Protein AF-F9FNH0-F1 (afdb_monomer_lite)

Sequence (145 aa):
MTRELRETVARQEETVHEMGKQMVEIKEQMTEELGTTSPHSRAVPAPPSAADALYCTIDISRTEDEARASAGTIRATVENEVRPELDNPTWRCQAVTRDPKNPHRVRVTCRNESEHEVVKRVAETKLAPGTRILRDDLYPIRVDN

pLDDT: mean 75.5, std 18.58, range [35.91, 96.5]

Radius of gyration: 25.18 Å; chains: 1; bounding box: 53×36×77 Å

Foldseek 3Di:
DPDVVVVVVVVVVVVVVVVVVVVVVVVVVVCVVPVPDDDDDPDPPDDPQPLPWDKFKKFQPQFPDVVLVDLVNLQVQLLVQVCVVVVHVPDGFPDWDQDPVDNRIIITTDPDPVRNVSSNVSCCPPGGPPMDTDPPPSDRPDDDD

Structure (mmCIF, N/CA/C/O backbone):
data_AF-F9FNH0-F1
#
_entry.id   AF-F9FNH0-F1
#
loop_
_atom_site.group_PDB
_atom_site.id
_atom_site.type_symbol
_atom_site.label_atom_id
_atom_site.label_alt_id
_atom_site.label_comp_id
_atom_site.label_asym_id
_atom_site.label_entity_id
_atom_site.label_seq_id
_atom_site.pdbx_PDB_ins_code
_atom_site.Cartn_x
_atom_site.Cartn_y
_atom_site.Cartn_z
_atom_site.occupancy
_atom_site.B_iso_or_equiv
_atom_site.auth_seq_id
_atom_site.auth_comp_id
_atom_site.auth_asym_id
_atom_site.auth_atom_id
_atom_site.pdbx_PDB_model_num
ATOM 1 N N . MET A 1 1 ? -37.844 4.662 62.203 1.00 57.28 1 MET A N 1
ATOM 2 C CA . MET A 1 1 ? -36.742 4.135 61.367 1.00 57.28 1 MET A CA 1
ATOM 3 C C . MET A 1 1 ? -37.172 3.943 59.908 1.00 57.28 1 MET A C 1
ATOM 5 O O . MET A 1 1 ? -37.031 2.845 59.399 1.00 57.28 1 MET A O 1
ATOM 9 N N . THR A 1 2 ? -37.728 4.934 59.197 1.00 57.53 2 THR A N 1
ATOM 10 C CA . THR A 1 2 ? -38.291 4.604 57.860 1.00 57.53 2 THR A CA 1
ATOM 11 C C . THR A 1 2 ? -38.442 5.764 56.862 1.00 57.53 2 THR A C 1
ATOM 13 O O . THR A 1 2 ? -39.174 5.593 55.892 1.00 57.53 2 THR A O 1
ATOM 16 N N . ARG A 1 3 ? -37.804 6.934 57.041 1.00 62.09 3 ARG A N 1
ATOM 17 C CA . ARG A 1 3 ? -37.813 8.003 56.009 1.00 62.09 3 ARG A CA 1
ATOM 18 C C . ARG A 1 3 ? -36.477 8.119 55.282 1.00 62.09 3 ARG A C 1
ATOM 20 O O . ARG A 1 3 ? -36.449 7.892 54.082 1.00 62.09 3 ARG A O 1
ATOM 27 N N . GLU A 1 4 ? -35.384 8.279 56.021 1.00 65.62 4 GLU A N 1
ATOM 28 C CA . GLU A 1 4 ? -34.030 8.324 55.444 1.00 65.62 4 GLU A CA 1
ATOM 29 C C . GLU A 1 4 ? -33.703 7.049 54.655 1.00 65.62 4 GLU A C 1
ATOM 31 O O . GLU A 1 4 ? -33.212 7.120 53.537 1.00 65.62 4 GLU A O 1
ATOM 36 N N . LEU A 1 5 ? -34.099 5.882 55.181 1.00 69.06 5 LEU A N 1
ATOM 37 C CA . LEU A 1 5 ? -33.911 4.599 54.499 1.00 69.06 5 LEU A CA 1
ATOM 38 C C . LEU A 1 5 ? -34.718 4.495 53.189 1.00 69.06 5 LEU A C 1
ATOM 40 O O . LEU A 1 5 ? -34.299 3.818 52.257 1.00 69.06 5 LEU A O 1
ATOM 44 N N . ARG A 1 6 ? -35.876 5.167 53.099 1.00 67.69 6 ARG A N 1
ATOM 45 C CA . ARG A 1 6 ? -36.682 5.216 51.866 1.00 67.69 6 ARG A CA 1
ATOM 46 C C . ARG A 1 6 ? -36.076 6.171 50.846 1.00 67.69 6 ARG A C 1
ATOM 48 O O . ARG A 1 6 ? -36.082 5.852 49.666 1.00 67.69 6 ARG A O 1
ATOM 55 N N . GLU A 1 7 ? -35.525 7.297 51.291 1.00 70.94 7 GLU A N 1
ATOM 56 C CA . GLU A 1 7 ? -34.812 8.231 50.413 1.00 70.94 7 GLU A CA 1
ATOM 57 C C . GLU A 1 7 ? -33.521 7.620 49.860 1.00 70.94 7 GLU A C 1
ATOM 59 O O . GLU A 1 7 ? -33.211 7.813 48.687 1.00 70.94 7 GLU A O 1
ATOM 64 N N . THR A 1 8 ? -32.792 6.830 50.654 1.00 68.06 8 THR A N 1
ATOM 65 C CA . THR A 1 8 ? -31.599 6.127 50.162 1.00 68.06 8 THR A CA 1
ATOM 66 C C . THR A 1 8 ? -31.946 5.023 49.170 1.00 68.06 8 THR A C 1
ATOM 68 O O . THR A 1 8 ? -31.221 4.852 48.196 1.00 68.06 8 THR A O 1
ATOM 71 N N . VAL A 1 9 ? -33.059 4.308 49.381 1.00 71.06 9 VAL A N 1
ATOM 72 C CA . VAL A 1 9 ? -33.543 3.290 48.434 1.00 71.06 9 VAL A CA 1
ATOM 73 C C . VAL A 1 9 ? -34.018 3.945 47.138 1.00 71.06 9 VAL A C 1
ATOM 75 O O . VAL A 1 9 ? -33.585 3.522 46.076 1.00 71.06 9 VAL A O 1
ATOM 78 N N . ALA A 1 10 ? -34.782 5.040 47.208 1.00 73.56 10 ALA A N 1
ATOM 79 C CA . ALA A 1 10 ? -35.232 5.769 46.020 1.00 73.56 10 ALA A CA 1
ATOM 80 C C . ALA A 1 10 ? -34.058 6.316 45.187 1.00 73.56 10 ALA A C 1
ATOM 82 O O . ALA A 1 10 ? -34.061 6.214 43.963 1.00 73.56 10 ALA A O 1
ATOM 83 N N . ARG A 1 11 ? -33.009 6.830 45.845 1.00 73.88 11 ARG A N 1
ATOM 84 C CA . ARG A 1 11 ? -31.772 7.266 45.174 1.00 73.88 11 ARG A CA 1
ATOM 85 C C . ARG A 1 11 ? -31.011 6.114 44.526 1.00 73.88 11 ARG A C 1
ATOM 87 O O . ARG A 1 11 ? -30.452 6.279 43.444 1.00 73.88 11 ARG A O 1
ATOM 94 N N . GLN A 1 12 ? -30.991 4.948 45.168 1.00 67.50 12 GLN A N 1
ATOM 95 C CA . GLN A 1 12 ? -30.411 3.749 44.571 1.00 67.50 12 GLN A CA 1
ATOM 96 C C . GLN A 1 12 ? -31.221 3.279 43.358 1.00 67.50 12 GLN A C 1
ATOM 98 O O . GLN A 1 12 ? -30.628 2.942 42.340 1.00 67.50 12 GLN A O 1
ATOM 103 N N . GLU A 1 13 ? -32.553 3.297 43.439 1.00 68.31 13 GLU A N 1
ATOM 104 C CA . GLU A 1 13 ? -33.440 2.914 42.336 1.00 68.31 13 GLU A CA 1
ATOM 105 C C . GLU A 1 13 ? -33.307 3.851 41.129 1.00 68.31 13 GLU A C 1
ATOM 107 O O . GLU A 1 13 ? -33.296 3.375 39.993 1.00 68.31 13 GLU A O 1
ATOM 112 N N . GLU A 1 14 ? -33.146 5.157 41.361 1.00 73.50 14 GLU A N 1
ATOM 113 C CA . GLU A 1 14 ? -32.871 6.145 40.310 1.00 73.50 14 GLU A CA 1
ATOM 114 C C . GLU A 1 14 ? -31.508 5.890 39.652 1.00 73.50 14 GLU A C 1
ATOM 116 O O . GLU A 1 14 ? -31.411 5.828 38.427 1.00 73.50 14 GLU A O 1
ATOM 121 N N . THR A 1 15 ? -30.478 5.612 40.457 1.00 73.62 15 THR A N 1
ATOM 122 C CA . THR A 1 15 ? -29.128 5.299 39.960 1.00 73.62 15 THR A CA 1
ATOM 123 C C . THR A 1 15 ? -29.116 4.016 39.121 1.00 73.62 15 THR A C 1
ATOM 125 O O . THR A 1 15 ? -28.494 3.962 38.063 1.00 73.62 15 THR A O 1
ATOM 128 N N . VAL A 1 16 ? -29.835 2.978 39.559 1.00 72.88 16 VAL A N 1
ATOM 129 C CA . VAL A 1 16 ? -29.958 1.711 38.821 1.00 72.88 16 VAL A CA 1
ATOM 130 C C . VAL A 1 16 ? -30.715 1.913 37.506 1.00 72.88 16 VAL A C 1
ATOM 132 O O . VAL A 1 16 ? -30.332 1.328 36.492 1.00 72.88 16 VAL A O 1
ATOM 135 N N . HIS A 1 17 ? -31.743 2.764 37.482 1.00 73.06 17 HIS A N 1
ATOM 136 C CA . HIS A 1 17 ? -32.448 3.105 36.245 1.00 73.06 17 HIS A CA 1
ATOM 137 C C . HIS A 1 17 ? -31.580 3.913 35.277 1.00 73.06 17 HIS A C 1
ATOM 139 O O . HIS A 1 17 ? -31.624 3.661 34.072 1.00 73.06 17 HIS A O 1
ATOM 145 N N . GLU A 1 18 ? -30.780 4.851 35.781 1.00 78.88 18 GLU A N 1
ATOM 146 C CA . GLU A 1 18 ? -29.872 5.651 34.958 1.00 78.88 18 GLU A CA 1
ATOM 147 C C . GLU A 1 18 ? -28.748 4.793 34.364 1.00 78.88 18 GLU A C 1
ATOM 149 O O . GLU A 1 18 ? -28.519 4.826 33.154 1.00 78.88 18 GLU A O 1
ATOM 154 N N . MET A 1 19 ? -28.136 3.919 35.170 1.00 73.81 19 MET A N 1
ATOM 155 C CA . MET A 1 19 ? -27.179 2.919 34.684 1.00 73.81 19 MET A CA 1
ATOM 156 C C . MET A 1 19 ? -27.823 1.946 33.689 1.00 73.81 19 MET A C 1
ATOM 158 O O . MET A 1 19 ? -27.185 1.560 32.713 1.00 73.81 19 MET A O 1
ATOM 162 N N . GLY A 1 20 ? -29.090 1.574 33.893 1.00 72.81 20 GLY A N 1
ATOM 163 C CA . GLY A 1 20 ? -29.851 0.742 32.962 1.00 72.81 20 GLY A CA 1
ATOM 164 C C . GLY A 1 20 ? -30.059 1.413 31.603 1.00 72.81 20 GLY A C 1
ATOM 165 O O . GLY A 1 20 ? -29.857 0.773 30.574 1.00 72.81 20 GLY A O 1
ATOM 166 N N . LYS A 1 21 ? -30.385 2.712 31.581 1.00 81.19 21 LYS A N 1
ATOM 167 C CA . LYS A 1 21 ? -30.468 3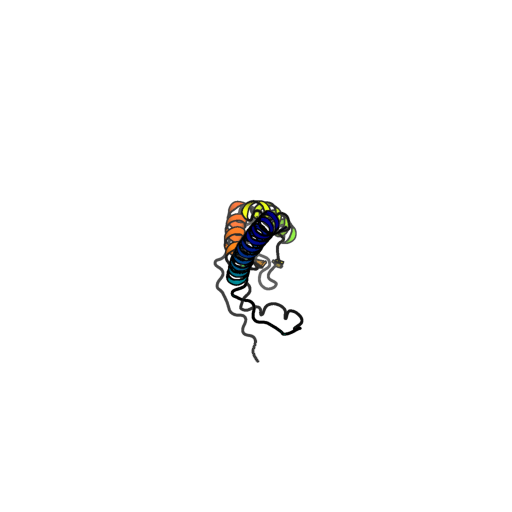.494 30.337 1.00 81.19 21 LYS A CA 1
ATOM 168 C C . LYS A 1 21 ? -29.113 3.608 29.651 1.00 81.19 21 LYS A C 1
ATOM 170 O O . LYS A 1 21 ? -29.032 3.377 28.452 1.00 81.19 21 LYS A O 1
ATOM 175 N N . GLN A 1 22 ? -28.054 3.872 30.415 1.00 73.19 22 GLN A N 1
ATOM 176 C CA . GLN A 1 22 ? -26.697 3.962 29.877 1.00 73.19 22 GLN A CA 1
ATOM 177 C C . GLN A 1 22 ? -26.233 2.614 29.296 1.00 73.19 22 GLN A C 1
ATOM 179 O O . GLN A 1 22 ? -25.609 2.570 28.242 1.00 73.19 22 GLN A O 1
ATOM 184 N N . MET A 1 23 ? -26.605 1.494 29.924 1.00 72.31 23 MET A N 1
ATOM 185 C CA . MET A 1 23 ? -26.321 0.149 29.420 1.00 72.31 23 MET A CA 1
ATOM 186 C C . MET A 1 23 ? -27.100 -0.173 28.139 1.00 72.31 23 MET A C 1
ATOM 188 O O . MET A 1 23 ? -26.577 -0.883 27.282 1.00 72.31 23 MET A O 1
ATOM 192 N N . VAL A 1 24 ? -28.328 0.336 27.992 1.00 72.38 24 VAL A N 1
ATOM 193 C CA . VAL A 1 24 ? -29.110 0.203 26.754 1.00 72.38 24 VAL A CA 1
ATOM 194 C C . VAL A 1 24 ? -28.512 1.062 25.645 1.00 72.38 24 VAL A C 1
ATOM 196 O O . VAL A 1 24 ? -28.312 0.535 24.564 1.00 72.38 24 VAL A O 1
ATOM 199 N N . GLU A 1 25 ? -28.119 2.304 25.920 1.00 73.12 25 GLU A N 1
ATOM 200 C CA . GLU A 1 25 ? -27.522 3.202 24.922 1.00 73.12 25 GLU A CA 1
ATOM 201 C C . GLU A 1 25 ? -26.144 2.704 24.448 1.00 73.12 25 GLU A C 1
ATOM 203 O O . GLU A 1 25 ? -25.864 2.689 23.253 1.00 73.12 25 GLU A O 1
ATOM 208 N N . ILE A 1 26 ? -25.313 2.177 25.359 1.00 69.31 26 ILE A N 1
ATOM 209 C CA . ILE A 1 26 ? -24.040 1.515 25.016 1.00 69.31 26 ILE A CA 1
ATOM 210 C C . ILE A 1 26 ? -24.293 0.226 24.225 1.00 69.31 26 ILE A C 1
ATOM 212 O O . ILE A 1 26 ? -23.540 -0.100 23.309 1.00 69.31 26 ILE A O 1
ATOM 216 N N . LYS A 1 27 ? -25.353 -0.519 24.559 1.00 63.22 27 LYS A N 1
ATOM 217 C CA . LYS A 1 27 ? -25.751 -1.709 23.805 1.00 63.22 27 LYS A CA 1
ATOM 218 C C . LYS A 1 27 ? -26.271 -1.325 22.422 1.00 63.22 27 LYS A C 1
ATOM 220 O O . LYS A 1 27 ? -25.925 -2.017 21.478 1.00 63.22 27 LYS A O 1
ATOM 225 N N . GLU A 1 28 ? -27.035 -0.248 22.273 1.00 65.62 28 GLU A N 1
ATOM 226 C CA . GLU A 1 28 ? -27.523 0.260 20.986 1.00 65.62 28 GLU A CA 1
ATOM 227 C C . GLU A 1 28 ? -26.372 0.784 20.122 1.00 65.62 28 GLU A C 1
ATOM 229 O O . GLU A 1 28 ? -26.280 0.372 18.970 1.00 65.62 28 GLU A O 1
ATOM 234 N N . GLN A 1 29 ? -25.415 1.525 20.695 1.00 60.28 29 GLN A N 1
ATOM 235 C CA . GLN A 1 29 ? -24.162 1.875 20.014 1.00 60.28 29 GLN A CA 1
ATOM 236 C C . GLN A 1 29 ? -23.417 0.614 19.570 1.00 60.28 29 GLN A C 1
ATOM 238 O O . GLN A 1 29 ? -23.107 0.461 18.400 1.00 60.28 29 GLN A O 1
ATOM 243 N N . MET A 1 30 ? -23.221 -0.375 20.445 1.00 56.75 30 MET A N 1
ATOM 244 C CA . MET A 1 30 ? -22.530 -1.609 20.061 1.00 56.75 30 MET A CA 1
ATOM 245 C C . MET A 1 30 ? -23.321 -2.446 19.037 1.00 56.75 30 MET A C 1
ATOM 247 O O . MET A 1 30 ? -22.716 -3.206 18.291 1.00 56.75 30 MET A O 1
ATOM 251 N N . THR A 1 31 ? -24.652 -2.314 18.974 1.00 50.56 31 THR A N 1
ATOM 252 C CA . THR A 1 31 ? -25.509 -3.044 18.020 1.00 50.56 31 THR A CA 1
ATOM 253 C C . THR A 1 31 ? -25.574 -2.349 16.657 1.00 50.56 31 THR A C 1
ATOM 255 O O . THR A 1 31 ? -25.749 -3.035 15.653 1.00 50.56 31 THR A O 1
ATOM 258 N N . GLU A 1 32 ? -25.364 -1.032 16.589 1.00 50.22 32 GLU A N 1
ATOM 259 C CA . GLU A 1 32 ? -25.216 -0.298 15.324 1.00 50.22 32 GLU A CA 1
ATOM 260 C C . GLU A 1 32 ? -23.813 -0.507 14.722 1.00 50.22 32 GLU A C 1
ATOM 262 O O . GLU A 1 32 ? -23.688 -0.775 13.528 1.00 50.22 32 GLU A O 1
ATOM 267 N N . GLU A 1 33 ? -22.773 -0.589 15.561 1.00 47.50 33 GLU A N 1
ATOM 268 C CA . GLU A 1 33 ? -21.404 -0.950 15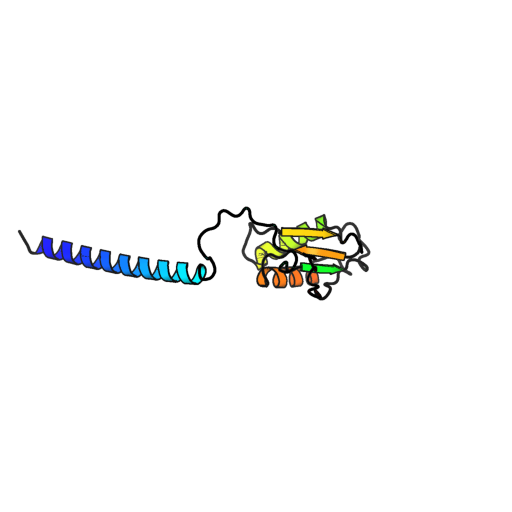.148 1.00 47.50 33 GLU A CA 1
ATOM 269 C C . GLU A 1 33 ? -21.250 -2.464 14.831 1.00 47.50 33 GLU A C 1
ATOM 271 O O . GLU A 1 33 ? -20.319 -2.873 14.135 1.00 47.50 33 GLU A O 1
ATOM 276 N N . LEU A 1 34 ? -22.166 -3.321 15.317 1.00 46.38 34 LEU A N 1
ATOM 277 C CA . LEU A 1 34 ? -22.231 -4.773 15.035 1.00 46.38 34 LEU A CA 1
ATOM 278 C C . LEU A 1 34 ? -23.407 -5.174 14.130 1.00 46.38 34 LEU A C 1
ATOM 280 O O . LEU A 1 34 ? -23.700 -6.366 13.978 1.00 46.38 34 LEU A O 1
ATOM 284 N N . GLY A 1 35 ? -24.023 -4.209 13.444 1.00 37.72 35 GLY A N 1
ATOM 285 C CA . GLY A 1 35 ? -25.086 -4.404 12.455 1.00 37.72 35 GLY A CA 1
ATOM 286 C C . GLY A 1 35 ? -24.679 -5.168 11.187 1.00 37.72 35 GLY A C 1
ATOM 287 O O . GLY A 1 35 ? -25.395 -5.133 10.189 1.00 37.72 35 GLY A O 1
ATOM 288 N N . THR A 1 36 ? -23.551 -5.885 11.179 1.00 37.34 36 THR A N 1
ATOM 289 C CA . THR A 1 36 ? -23.260 -6.910 10.165 1.00 37.34 36 THR A CA 1
ATOM 290 C C . THR A 1 36 ? -22.410 -8.051 10.728 1.00 37.34 36 THR A C 1
ATOM 292 O O . THR A 1 36 ? -21.389 -8.419 10.158 1.00 37.34 36 THR A O 1
ATOM 295 N N . THR A 1 37 ? -22.800 -8.665 11.848 1.00 42.12 37 THR A N 1
ATOM 296 C CA . THR A 1 37 ? -22.224 -9.976 12.203 1.00 42.12 37 THR A CA 1
ATOM 297 C C . THR A 1 37 ? -23.317 -10.948 12.651 1.00 42.12 37 THR A C 1
ATOM 299 O O . THR A 1 37 ? -23.886 -10.847 13.735 1.00 42.12 37 THR A O 1
ATOM 302 N N . SER A 1 38 ? -23.653 -11.877 11.754 1.00 40.47 38 SER A N 1
ATOM 303 C CA . SER A 1 38 ? -24.533 -13.024 11.993 1.00 40.47 38 SER A CA 1
ATOM 304 C C . SER A 1 38 ? -23.856 -14.018 12.950 1.00 40.47 38 SER A C 1
ATOM 306 O O . SER A 1 38 ? -22.648 -14.241 12.816 1.00 40.47 38 SER A O 1
ATOM 308 N N . PRO A 1 39 ? -24.568 -14.666 13.895 1.00 47.16 39 PRO A N 1
ATOM 309 C CA . PRO A 1 39 ? -23.921 -15.545 14.849 1.00 47.16 39 PRO A CA 1
ATOM 310 C C . PRO A 1 39 ? -23.727 -16.951 14.271 1.00 47.16 39 PRO A C 1
ATOM 312 O O . PRO A 1 39 ? -24.624 -17.548 13.681 1.00 47.16 39 PRO A O 1
ATOM 315 N N . HIS A 1 40 ? -22.560 -17.504 14.591 1.00 36.69 40 HIS A N 1
ATOM 316 C CA . HIS A 1 40 ? -22.282 -18.933 14.681 1.00 36.69 40 HIS A CA 1
ATOM 317 C C . HIS A 1 40 ? -21.998 -19.683 13.368 1.00 36.69 40 HIS A C 1
ATOM 319 O O . HIS A 1 40 ? -22.817 -20.406 12.809 1.00 36.69 40 HIS A O 1
ATOM 325 N N . SER A 1 41 ? -20.728 -19.661 12.976 1.00 35.91 41 SER A N 1
ATOM 326 C CA . SER A 1 41 ? -20.040 -20.882 12.565 1.00 35.91 41 SER A CA 1
ATOM 327 C C . SER A 1 41 ? -18.577 -20.745 12.941 1.00 35.91 41 SER A C 1
ATOM 329 O O . SER A 1 41 ? -17.922 -19.769 12.586 1.00 35.91 41 SER A O 1
ATOM 331 N N . ARG A 1 42 ? -18.050 -21.732 13.669 1.00 51.53 42 ARG A N 1
ATOM 332 C CA . ARG A 1 42 ? -16.610 -21.930 13.847 1.00 51.53 42 ARG A CA 1
ATOM 333 C C . ARG A 1 42 ? -16.033 -22.402 12.511 1.00 51.53 42 ARG A C 1
ATOM 335 O O . ARG A 1 42 ? -15.612 -23.544 12.375 1.00 51.53 42 ARG A O 1
ATOM 342 N N . ALA A 1 43 ? -16.102 -21.537 11.509 1.00 41.00 43 ALA A N 1
ATOM 343 C CA . ALA A 1 43 ? -15.420 -21.702 10.251 1.00 41.00 43 ALA A CA 1
ATOM 344 C C . ALA A 1 43 ? -14.035 -21.096 10.452 1.00 41.00 43 ALA A C 1
ATOM 346 O O . ALA A 1 43 ? -13.896 -19.929 10.817 1.00 41.00 43 ALA A O 1
ATOM 347 N N . VAL A 1 44 ? -13.006 -21.914 10.239 1.00 50.81 44 VAL A N 1
ATOM 348 C CA . VAL A 1 44 ? -11.690 -21.418 9.826 1.00 50.81 44 VAL A CA 1
ATOM 349 C C . VAL A 1 44 ? -11.955 -20.284 8.834 1.00 50.81 44 VAL A C 1
ATOM 351 O O . VAL A 1 44 ? -12.762 -20.529 7.933 1.00 50.81 44 VAL A O 1
ATOM 354 N N . PRO A 1 45 ? -11.393 -19.067 8.992 1.00 40.53 45 PRO A N 1
ATOM 355 C CA . PRO A 1 45 ? -11.592 -18.038 7.989 1.00 40.53 45 PRO A CA 1
ATOM 356 C C . PRO A 1 45 ? -11.136 -18.648 6.670 1.00 40.53 45 PRO A C 1
ATOM 358 O O . PRO A 1 45 ? -9.949 -18.922 6.478 1.00 40.53 45 PRO A O 1
ATOM 361 N N . ALA A 1 46 ? -12.102 -18.960 5.803 1.00 50.06 46 ALA A N 1
ATOM 362 C CA . ALA A 1 46 ? -11.788 -19.276 4.433 1.00 50.06 46 ALA A CA 1
ATOM 363 C C . ALA A 1 46 ? -10.991 -18.063 3.944 1.00 50.06 46 ALA A C 1
ATOM 365 O O . ALA A 1 46 ? -11.392 -16.931 4.250 1.00 50.06 46 ALA A O 1
ATOM 366 N N . PRO A 1 47 ? -9.835 -18.262 3.286 1.00 48.53 47 PRO A N 1
ATOM 367 C CA . PRO A 1 47 ? -9.126 -17.141 2.693 1.00 48.53 47 PRO A CA 1
ATOM 368 C C . PRO A 1 47 ? -10.160 -16.335 1.901 1.00 48.53 47 PRO A C 1
ATOM 370 O O . PRO A 1 47 ? -10.976 -16.963 1.217 1.00 48.53 47 PRO A O 1
ATOM 373 N N . PRO A 1 48 ? -10.207 -14.998 2.071 1.00 45.12 48 PRO A N 1
ATOM 374 C CA . PRO A 1 48 ? -11.227 -14.176 1.436 1.00 45.12 48 PRO A CA 1
ATOM 375 C C . PRO A 1 48 ? -11.305 -14.592 -0.026 1.00 45.12 48 PRO A C 1
ATOM 377 O O . PRO A 1 48 ? -10.272 -14.667 -0.701 1.00 45.12 48 PRO A O 1
ATOM 380 N N . SER A 1 49 ? -12.504 -14.982 -0.469 1.00 45.12 49 SER A N 1
ATOM 381 C CA . SER A 1 49 ? -12.693 -15.394 -1.853 1.00 45.12 49 SER A CA 1
ATOM 382 C C . SER A 1 49 ? -12.156 -14.256 -2.717 1.00 45.12 49 SER A C 1
ATOM 384 O O . SER A 1 49 ? -12.455 -13.087 -2.470 1.00 45.12 49 SER A O 1
ATOM 386 N N . ALA A 1 50 ? -11.295 -14.580 -3.678 1.00 52.09 50 ALA A N 1
ATOM 387 C CA . ALA A 1 50 ? -10.510 -13.586 -4.402 1.00 52.09 50 ALA A CA 1
ATOM 388 C C . ALA A 1 50 ? -11.364 -12.608 -5.247 1.00 52.09 50 ALA A C 1
ATOM 390 O O . ALA A 1 50 ? -10.811 -11.721 -5.890 1.00 52.09 50 ALA A O 1
ATOM 391 N N . ALA A 1 51 ? -12.693 -12.764 -5.246 1.00 48.78 51 ALA A N 1
ATOM 392 C CA . ALA A 1 51 ? -13.658 -11.876 -5.883 1.00 48.78 51 ALA A CA 1
ATOM 393 C C . ALA A 1 51 ? -14.021 -10.623 -5.052 1.00 48.78 51 ALA A C 1
ATOM 395 O O . ALA A 1 51 ? -14.440 -9.640 -5.650 1.00 48.78 51 ALA A O 1
ATOM 396 N N . ASP A 1 52 ? -13.813 -10.622 -3.728 1.00 54.62 52 ASP A N 1
ATOM 397 C CA . ASP A 1 52 ? -14.132 -9.484 -2.829 1.00 54.62 52 ASP A CA 1
ATOM 398 C C . ASP A 1 52 ? -12.892 -8.694 -2.374 1.00 54.62 52 ASP A C 1
ATOM 400 O O . ASP A 1 52 ? -12.973 -7.744 -1.597 1.00 54.62 52 ASP A O 1
ATOM 404 N N . ALA A 1 53 ? -11.703 -9.097 -2.822 1.00 67.00 53 ALA A N 1
ATOM 405 C CA . ALA A 1 53 ? -10.469 -8.438 -2.428 1.00 67.00 53 ALA A CA 1
ATOM 406 C C . ALA A 1 53 ? -10.269 -7.145 -3.232 1.00 67.00 53 ALA A C 1
ATOM 408 O O . ALA A 1 53 ? -10.066 -7.171 -4.447 1.00 67.00 53 ALA A O 1
ATOM 409 N N . LEU A 1 54 ? -10.277 -6.010 -2.532 1.00 82.06 54 LEU A N 1
ATOM 410 C CA . LEU A 1 54 ? -9.938 -4.715 -3.109 1.00 82.06 54 LEU A CA 1
ATOM 411 C C . LEU A 1 54 ? -8.424 -4.628 -3.277 1.00 82.06 54 LEU A C 1
ATOM 413 O O . LEU A 1 54 ? -7.655 -4.684 -2.313 1.00 82.06 54 LEU A O 1
ATOM 417 N N . TYR A 1 55 ? -7.984 -4.501 -4.521 1.00 86.12 55 TYR A N 1
ATOM 418 C CA . TYR A 1 55 ? -6.580 -4.311 -4.845 1.00 86.12 55 TYR A CA 1
ATOM 419 C C . TYR A 1 55 ? -6.353 -2.860 -5.211 1.00 86.12 55 TYR A C 1
ATOM 421 O O . TYR A 1 55 ? -7.172 -2.290 -5.906 1.00 86.12 55 TYR A O 1
ATOM 429 N N . CYS A 1 56 ? -5.244 -2.281 -4.763 1.00 90.06 56 CYS A N 1
ATOM 430 C CA . CYS A 1 56 ? -4.660 -1.100 -5.381 1.00 90.06 56 CYS A CA 1
ATOM 431 C C . CYS A 1 56 ? -3.520 -1.583 -6.274 1.00 90.06 56 CYS A C 1
ATOM 433 O O . CYS A 1 56 ? -2.539 -2.166 -5.788 1.00 90.06 56 CYS A O 1
ATOM 435 N N . THR A 1 57 ? -3.669 -1.401 -7.584 1.00 91.31 57 THR A N 1
ATOM 436 C CA . THR A 1 57 ? -2.677 -1.878 -8.543 1.00 91.31 57 THR A CA 1
ATOM 437 C C . THR A 1 57 ? -1.714 -0.773 -8.972 1.00 91.31 57 THR A C 1
ATOM 439 O O . THR A 1 57 ? -2.100 0.205 -9.599 1.00 91.31 57 THR A O 1
ATOM 442 N N . ILE A 1 58 ? -0.427 -0.979 -8.710 1.00 92.00 58 ILE A N 1
ATOM 443 C CA . ILE A 1 58 ? 0.666 -0.056 -9.003 1.00 92.00 58 ILE A CA 1
ATOM 444 C C . ILE A 1 58 ? 1.441 -0.571 -10.222 1.00 92.00 58 ILE A C 1
ATOM 446 O O . ILE A 1 58 ? 2.001 -1.670 -10.200 1.00 92.00 58 ILE A O 1
ATOM 450 N N . ASP A 1 59 ? 1.481 0.225 -11.284 1.00 91.94 59 ASP A N 1
ATOM 451 C CA . ASP A 1 59 ? 2.403 0.066 -12.403 1.00 91.94 59 ASP A CA 1
ATOM 452 C C . ASP A 1 59 ? 3.725 0.774 -12.090 1.00 91.94 59 ASP A C 1
ATOM 454 O O . ASP A 1 59 ? 3.754 1.964 -11.774 1.00 91.94 59 ASP A O 1
ATOM 458 N N . ILE A 1 60 ? 4.819 0.024 -12.186 1.00 92.19 60 ILE A N 1
ATOM 459 C CA . ILE A 1 60 ? 6.193 0.488 -11.959 1.00 92.19 60 ILE A CA 1
ATOM 460 C C . ILE A 1 60 ? 7.015 0.470 -13.257 1.00 92.19 60 ILE A C 1
ATOM 462 O O . ILE A 1 60 ? 8.237 0.564 -13.219 1.00 92.19 60 ILE A O 1
ATOM 466 N N . SER A 1 61 ? 6.365 0.330 -14.421 1.00 89.88 61 SER A N 1
ATOM 467 C CA . SER A 1 61 ? 7.036 0.163 -15.723 1.00 89.88 61 SER A CA 1
ATOM 468 C C . SER A 1 61 ? 7.893 1.361 -16.136 1.00 89.88 61 SER A C 1
ATOM 470 O O . SER A 1 61 ? 8.835 1.213 -16.910 1.00 89.88 61 SER A O 1
ATOM 472 N N . ARG A 1 62 ? 7.563 2.552 -15.624 1.00 88.12 62 ARG A N 1
ATOM 473 C CA . ARG A 1 62 ? 8.252 3.815 -15.928 1.00 88.12 62 ARG A CA 1
ATOM 474 C C . ARG A 1 62 ? 9.174 4.277 -14.809 1.00 88.12 62 ARG A C 1
ATOM 476 O O . ARG A 1 62 ? 9.707 5.380 -14.889 1.00 88.12 62 ARG A O 1
ATOM 483 N N . THR A 1 63 ? 9.314 3.485 -13.753 1.00 86.50 63 THR A N 1
ATOM 484 C CA . THR A 1 63 ? 10.242 3.806 -12.678 1.00 86.50 63 THR A CA 1
ATOM 485 C C . TH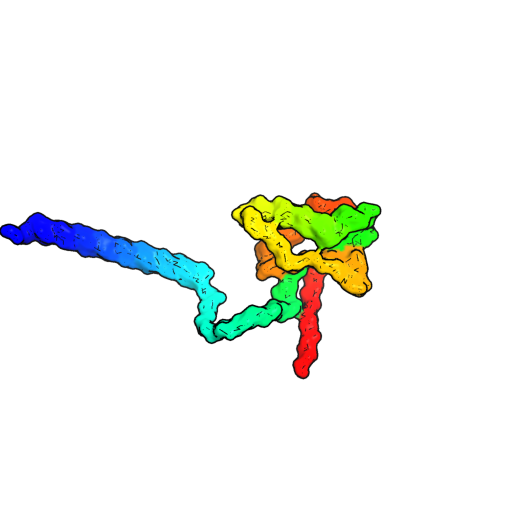R A 1 63 ? 11.637 3.344 -13.074 1.00 86.50 63 THR A C 1
ATOM 487 O O . THR A 1 63 ? 11.848 2.177 -13.382 1.00 86.50 63 THR A O 1
ATOM 490 N N . GLU A 1 64 ? 12.593 4.270 -13.044 1.00 80.31 64 GLU A N 1
ATOM 491 C CA . GLU A 1 64 ? 14.002 3.990 -13.352 1.00 80.31 64 GLU A CA 1
ATOM 492 C C . GLU A 1 64 ? 14.728 3.301 -12.182 1.00 80.31 64 GLU A C 1
ATOM 494 O O . GLU A 1 64 ? 15.754 2.655 -12.368 1.00 80.31 64 GLU A O 1
ATOM 499 N N . ASP A 1 65 ? 14.180 3.414 -10.968 1.00 81.19 65 ASP A N 1
ATOM 500 C CA . ASP A 1 65 ? 14.735 2.841 -9.742 1.00 81.19 65 ASP A CA 1
ATOM 501 C C . ASP A 1 65 ? 13.930 1.604 -9.297 1.00 81.19 65 ASP A C 1
ATOM 503 O O . ASP A 1 65 ? 13.001 1.674 -8.485 1.00 81.19 65 ASP A O 1
ATOM 507 N N . GLU A 1 66 ? 14.283 0.443 -9.859 1.00 78.38 66 GLU A N 1
ATOM 508 C CA . GLU A 1 66 ? 13.625 -0.839 -9.563 1.00 78.38 66 GLU A CA 1
ATOM 509 C C . GLU A 1 66 ? 13.712 -1.228 -8.077 1.00 78.38 66 GLU A C 1
ATOM 511 O O . GLU A 1 66 ? 12.797 -1.858 -7.541 1.00 78.38 66 GLU A O 1
ATOM 516 N N . ALA A 1 67 ? 14.785 -0.833 -7.382 1.00 80.94 67 ALA A N 1
ATOM 517 C CA . ALA A 1 67 ? 14.959 -1.107 -5.958 1.00 80.94 67 ALA A CA 1
ATOM 518 C C . ALA A 1 67 ? 13.962 -0.301 -5.105 1.00 80.94 67 ALA A C 1
ATOM 520 O O . ALA A 1 67 ? 13.333 -0.844 -4.186 1.00 80.94 67 ALA A O 1
ATOM 521 N N . ARG A 1 68 ? 13.745 0.976 -5.440 1.00 77.50 68 ARG A N 1
ATOM 522 C CA . ARG A 1 68 ? 12.719 1.830 -4.824 1.00 77.50 68 ARG A CA 1
ATOM 523 C C . ARG A 1 68 ? 11.302 1.397 -5.185 1.00 77.50 68 ARG A C 1
ATOM 525 O O . ARG A 1 68 ? 10.396 1.599 -4.384 1.00 77.50 68 ARG A O 1
ATOM 532 N N . ALA A 1 69 ? 11.116 0.765 -6.339 1.00 83.94 69 ALA A N 1
ATOM 533 C CA . ALA A 1 69 ? 9.843 0.189 -6.768 1.00 83.94 69 ALA A CA 1
ATOM 534 C C . ALA A 1 69 ? 9.637 -1.277 -6.338 1.00 83.94 69 ALA A C 1
ATOM 536 O O . ALA A 1 69 ? 8.666 -1.917 -6.750 1.00 83.94 69 ALA A O 1
ATOM 537 N N . SER A 1 70 ? 10.525 -1.839 -5.512 1.00 90.06 70 SER A N 1
ATOM 538 C CA . SER A 1 70 ? 10.374 -3.215 -5.039 1.00 90.06 70 SER A CA 1
ATOM 539 C C . SER A 1 70 ? 9.132 -3.374 -4.153 1.00 90.06 70 SER A C 1
ATOM 541 O O . SER A 1 70 ? 8.716 -2.447 -3.458 1.00 90.06 70 SER A O 1
ATOM 543 N N . ALA A 1 71 ? 8.561 -4.582 -4.104 1.00 91.06 71 ALA A N 1
ATOM 544 C CA . ALA A 1 71 ? 7.408 -4.872 -3.245 1.00 91.06 71 ALA A CA 1
ATOM 545 C C . ALA A 1 71 ? 7.688 -4.598 -1.752 1.00 91.06 71 ALA A C 1
ATOM 547 O O . ALA A 1 71 ? 6.781 -4.220 -1.011 1.00 91.06 71 ALA A O 1
ATOM 548 N N . GLY A 1 72 ? 8.940 -4.775 -1.311 1.00 93.50 72 GLY A N 1
ATOM 549 C CA . GLY A 1 72 ? 9.368 -4.459 0.052 1.00 93.50 72 GLY A CA 1
ATOM 550 C C . GLY A 1 72 ? 9.374 -2.956 0.318 1.00 93.50 72 GLY A C 1
ATOM 551 O O . GLY A 1 72 ? 8.813 -2.515 1.320 1.00 93.50 72 GLY A O 1
ATOM 552 N N . THR A 1 73 ? 9.935 -2.171 -0.605 1.00 93.81 73 THR A N 1
ATOM 553 C CA . THR A 1 73 ? 9.951 -0.707 -0.496 1.00 93.81 73 THR A CA 1
ATOM 554 C C . THR A 1 73 ? 8.539 -0.135 -0.561 1.00 93.81 73 THR A C 1
ATOM 556 O O . THR A 1 73 ? 8.162 0.641 0.310 1.00 93.81 73 THR A O 1
ATOM 559 N N . ILE A 1 74 ? 7.722 -0.590 -1.517 1.00 93.50 74 ILE A N 1
ATOM 560 C CA . ILE A 1 74 ? 6.311 -0.193 -1.631 1.00 93.50 74 ILE A CA 1
ATOM 561 C C . ILE A 1 74 ? 5.571 -0.488 -0.326 1.00 93.50 74 ILE A C 1
ATOM 563 O O . ILE A 1 74 ? 4.881 0.386 0.191 1.00 93.50 74 ILE A O 1
ATOM 567 N N . ARG A 1 75 ? 5.743 -1.689 0.248 1.00 96.19 75 ARG A N 1
ATOM 568 C CA . ARG A 1 75 ? 5.140 -2.033 1.542 1.00 96.19 75 ARG A CA 1
ATOM 569 C C . ARG A 1 75 ? 5.562 -1.051 2.631 1.00 96.19 75 ARG A C 1
ATOM 571 O O . ARG A 1 75 ? 4.698 -0.542 3.331 1.00 96.19 75 ARG A O 1
ATOM 578 N N . ALA A 1 76 ? 6.860 -0.793 2.774 1.00 95.69 76 ALA A N 1
ATOM 579 C CA . ALA A 1 76 ? 7.377 0.085 3.819 1.00 95.69 76 ALA A CA 1
ATOM 580 C C . ALA A 1 76 ? 6.845 1.520 3.683 1.00 95.69 76 ALA A C 1
ATOM 582 O O . ALA A 1 76 ? 6.387 2.092 4.670 1.00 95.69 76 ALA A O 1
ATOM 583 N N . THR A 1 77 ? 6.855 2.077 2.469 1.00 95.19 77 THR A N 1
ATOM 584 C CA . THR A 1 77 ? 6.342 3.425 2.198 1.00 95.19 77 THR A CA 1
ATOM 585 C C . THR A 1 77 ? 4.845 3.515 2.467 1.00 95.19 77 THR A C 1
ATOM 587 O O . THR A 1 77 ? 4.418 4.390 3.210 1.00 95.19 77 THR A O 1
ATOM 590 N N . VAL A 1 78 ? 4.047 2.588 1.928 1.00 95.19 78 VAL A N 1
ATOM 591 C CA . VAL A 1 78 ? 2.593 2.587 2.146 1.00 95.19 78 VAL A CA 1
ATOM 592 C C . VAL A 1 78 ? 2.275 2.439 3.634 1.00 95.19 78 VAL A C 1
ATOM 594 O O . VAL A 1 78 ? 1.486 3.206 4.166 1.00 95.19 78 VAL A O 1
ATOM 597 N N . GLU A 1 79 ? 2.926 1.520 4.346 1.00 96.50 79 GLU A N 1
ATOM 598 C CA . GLU A 1 79 ? 2.728 1.366 5.790 1.00 96.50 79 GLU A CA 1
ATOM 599 C C . GLU A 1 79 ? 3.125 2.592 6.610 1.00 96.50 79 GLU A C 1
ATOM 601 O O . GLU A 1 79 ? 2.464 2.886 7.603 1.00 96.50 79 GLU A O 1
ATOM 606 N N . ASN A 1 80 ? 4.187 3.304 6.236 1.00 96.38 80 ASN A N 1
ATOM 607 C CA . ASN A 1 80 ? 4.595 4.504 6.959 1.00 96.38 80 ASN A CA 1
ATOM 608 C C . ASN A 1 80 ? 3.594 5.650 6.792 1.00 96.38 80 ASN A C 1
ATOM 610 O O . ASN A 1 80 ? 3.288 6.339 7.758 1.00 96.38 80 ASN A O 1
ATOM 614 N N . GLU A 1 81 ? 3.079 5.824 5.577 1.00 95.75 81 GLU A N 1
ATOM 615 C CA . GLU A 1 81 ? 2.235 6.964 5.225 1.00 95.75 81 GLU A CA 1
ATOM 616 C C . GLU A 1 81 ? 0.748 6.710 5.515 1.00 95.75 81 GLU A C 1
ATOM 618 O O . GLU A 1 81 ? 0.037 7.635 5.876 1.00 95.75 81 GLU A O 1
ATOM 623 N N . VAL A 1 82 ? 0.261 5.467 5.423 1.00 95.12 82 VAL A N 1
ATOM 624 C CA . VAL A 1 82 ? -1.155 5.143 5.686 1.00 95.12 82 VAL A CA 1
ATOM 625 C C . VAL A 1 82 ? -1.480 5.118 7.183 1.00 95.12 82 VAL A C 1
ATOM 627 O O . VAL A 1 82 ? -2.585 5.489 7.566 1.00 95.12 82 VAL A O 1
ATOM 630 N N . ARG A 1 83 ? -0.541 4.709 8.053 1.00 94.94 83 ARG A N 1
ATOM 631 C CA . ARG A 1 83 ? -0.746 4.703 9.518 1.00 94.94 83 ARG A CA 1
ATOM 632 C C . ARG A 1 83 ? -1.256 6.043 10.069 1.00 94.94 83 ARG A C 1
ATOM 634 O O . ARG A 1 83 ? -2.260 6.002 10.776 1.00 94.94 83 ARG A O 1
ATOM 641 N N . PRO A 1 84 ? -0.608 7.194 9.790 1.00 95.31 84 PRO A N 1
ATOM 642 C CA . PRO A 1 84 ? -1.101 8.487 10.256 1.00 95.31 84 PRO A CA 1
ATOM 643 C C . PRO A 1 84 ? -2.386 8.930 9.542 1.00 95.31 84 PRO A C 1
ATOM 645 O O . PRO A 1 84 ? -3.228 9.546 10.181 1.00 95.31 84 PRO A O 1
ATOM 648 N N . GLU A 1 85 ? -2.583 8.587 8.264 1.00 93.12 85 GLU A N 1
ATOM 649 C CA . GLU A 1 85 ? -3.809 8.940 7.522 1.00 93.12 85 GLU A CA 1
ATOM 650 C C . GLU A 1 85 ? -5.054 8.206 8.050 1.00 93.12 85 GLU A C 1
ATOM 652 O O . GLU A 1 85 ? -6.158 8.741 7.998 1.00 93.12 85 GLU A O 1
ATOM 657 N N . LEU A 1 86 ? -4.882 6.984 8.566 1.00 90.94 86 LEU A N 1
ATOM 658 C CA . LEU A 1 86 ? -5.944 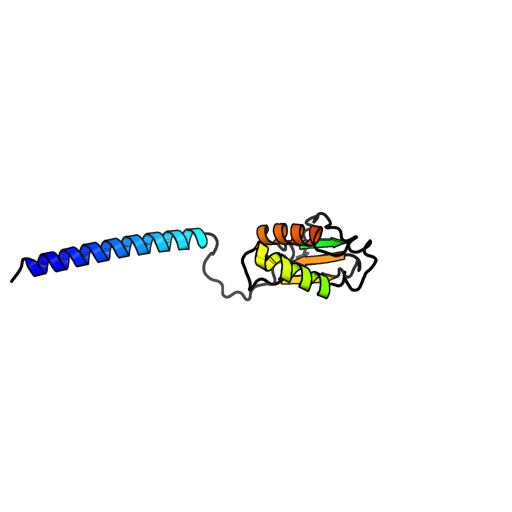6.190 9.194 1.00 90.94 86 LEU A CA 1
ATOM 659 C C . LEU A 1 86 ? -6.009 6.346 10.721 1.00 90.94 86 LEU A C 1
ATOM 661 O O . LEU A 1 86 ? -6.809 5.654 11.347 1.00 90.94 86 LEU A O 1
ATOM 665 N N . ASP A 1 87 ? -5.138 7.163 11.323 1.00 92.88 87 ASP A N 1
ATOM 666 C CA . ASP A 1 87 ? -4.932 7.250 12.780 1.00 92.88 87 ASP A CA 1
ATOM 667 C C . ASP A 1 87 ? -4.797 5.867 13.462 1.00 92.88 87 ASP A C 1
ATOM 669 O O . ASP A 1 87 ? -5.248 5.620 14.578 1.00 92.88 87 ASP A O 1
ATOM 673 N N . ASN A 1 88 ? -4.176 4.910 12.765 1.00 91.19 88 ASN A N 1
ATOM 674 C CA . ASN A 1 88 ? -4.047 3.531 13.225 1.00 91.19 88 ASN A CA 1
ATOM 675 C C . ASN A 1 88 ? -2.574 3.099 13.214 1.00 91.19 88 ASN A C 1
ATOM 677 O O . ASN A 1 88 ? -2.075 2.606 12.197 1.00 91.19 88 ASN A O 1
ATOM 681 N N . PRO A 1 89 ? -1.858 3.199 14.349 1.00 91.69 89 PRO A N 1
ATOM 682 C CA . PRO A 1 89 ? -0.427 2.898 14.411 1.00 91.69 89 PRO A CA 1
ATOM 683 C C . PRO A 1 89 ? -0.114 1.407 14.226 1.00 91.69 89 PRO A C 1
ATOM 685 O O . PRO A 1 89 ? 1.003 1.041 13.859 1.00 91.69 89 PRO A O 1
ATOM 688 N N . THR A 1 90 ? -1.093 0.530 14.461 1.00 93.12 90 THR A N 1
ATOM 689 C CA . THR A 1 90 ? -0.942 -0.920 14.270 1.00 93.12 90 THR A CA 1
ATOM 690 C C . THR A 1 90 ? -1.219 -1.358 12.837 1.00 93.12 90 THR A C 1
ATOM 692 O O . THR A 1 90 ? -0.991 -2.522 12.496 1.00 93.12 90 THR A O 1
ATOM 695 N N . TRP A 1 91 ? -1.674 -0.432 11.986 1.00 94.62 91 TRP A N 1
ATOM 696 C CA . TRP A 1 91 ? -1.993 -0.732 10.606 1.00 94.62 91 TRP A CA 1
ATOM 697 C C . TRP A 1 91 ? -0.773 -1.270 9.854 1.00 94.62 91 TRP A C 1
ATOM 699 O O . TRP A 1 91 ? 0.367 -0.805 9.996 1.00 94.62 91 TRP A O 1
ATOM 709 N N . ARG A 1 92 ? -1.043 -2.294 9.045 1.00 94.69 92 ARG A N 1
ATOM 710 C CA . ARG A 1 92 ? -0.095 -2.947 8.145 1.00 94.69 92 ARG A CA 1
ATOM 711 C C . ARG A 1 92 ? -0.814 -3.381 6.883 1.00 94.69 92 ARG A C 1
ATOM 713 O O . ARG A 1 92 ? -1.987 -3.764 6.954 1.00 94.69 92 ARG A O 1
ATOM 720 N N . CYS A 1 93 ? -0.084 -3.399 5.773 1.00 92.69 93 CYS A N 1
ATOM 721 C CA . CYS A 1 93 ? -0.579 -3.932 4.514 1.00 92.69 93 CYS A CA 1
ATOM 722 C C . CYS A 1 93 ? -0.970 -5.404 4.691 1.00 92.69 93 CYS A C 1
ATOM 724 O O . CYS A 1 93 ? -0.202 -6.190 5.250 1.00 92.69 93 CYS A O 1
ATOM 726 N N . GLN A 1 94 ? -2.134 -5.799 4.173 1.00 90.38 94 GLN A N 1
ATOM 727 C CA . GLN A 1 94 ? -2.564 -7.197 4.220 1.00 90.38 94 GLN A CA 1
ATOM 728 C C . GLN A 1 94 ? -1.664 -8.079 3.349 1.00 90.38 94 GLN A C 1
ATOM 730 O O . GLN A 1 94 ? -1.149 -9.100 3.801 1.00 90.38 94 GLN A O 1
ATOM 735 N N . ALA A 1 95 ? -1.433 -7.655 2.107 1.00 90.31 95 ALA A N 1
ATOM 736 C CA . ALA A 1 95 ? -0.472 -8.274 1.209 1.00 90.31 95 ALA A CA 1
ATOM 737 C C . ALA A 1 95 ? 0.034 -7.257 0.184 1.00 90.31 95 ALA A C 1
ATOM 739 O O . ALA A 1 95 ? -0.701 -6.368 -0.241 1.00 90.31 95 ALA A O 1
ATOM 740 N N . VAL A 1 96 ? 1.293 -7.419 -0.222 1.00 93.19 96 VAL A N 1
ATOM 741 C CA . VAL A 1 96 ? 1.897 -6.697 -1.346 1.00 93.19 96 VAL A CA 1
ATOM 742 C C . VAL A 1 96 ? 2.537 -7.741 -2.246 1.00 93.19 96 VAL A C 1
ATOM 744 O O . VAL A 1 96 ? 3.485 -8.408 -1.825 1.00 93.19 96 VAL A O 1
ATOM 747 N N . THR A 1 97 ? 1.999 -7.902 -3.452 1.00 89.94 97 THR A N 1
ATOM 748 C CA . THR A 1 97 ? 2.330 -9.016 -4.348 1.00 89.94 97 THR A CA 1
ATOM 749 C C . THR A 1 97 ? 2.729 -8.492 -5.718 1.00 89.94 97 THR A C 1
ATOM 751 O O . THR A 1 97 ? 2.028 -7.669 -6.303 1.00 89.94 97 THR A O 1
ATOM 754 N N . ARG A 1 98 ? 3.846 -8.987 -6.255 1.00 89.75 98 ARG A N 1
ATOM 755 C CA . ARG A 1 98 ? 4.249 -8.729 -7.641 1.00 89.75 98 ARG A CA 1
ATOM 756 C C . ARG A 1 98 ? 3.490 -9.674 -8.570 1.00 89.75 98 ARG A C 1
ATOM 758 O O . ARG A 1 98 ? 3.369 -10.859 -8.268 1.00 89.75 98 ARG A O 1
ATOM 765 N N . ASP A 1 99 ? 2.962 -9.161 -9.671 1.00 84.81 99 ASP A N 1
ATOM 766 C CA . ASP A 1 99 ? 2.194 -9.960 -10.620 1.00 84.81 99 ASP A CA 1
ATOM 767 C C . ASP A 1 99 ? 3.127 -10.931 -11.374 1.00 84.81 99 ASP A C 1
ATOM 769 O O . ASP A 1 99 ? 4.107 -10.491 -11.981 1.00 84.81 99 ASP A O 1
ATOM 773 N N . PRO A 1 100 ? 2.854 -12.250 -11.361 1.00 80.94 100 PRO A N 1
ATOM 774 C CA . PRO A 1 100 ? 3.689 -13.226 -12.056 1.00 80.94 100 PRO A CA 1
ATOM 775 C C . PRO A 1 100 ? 3.622 -13.091 -13.583 1.00 80.94 100 PRO A C 1
ATOM 777 O O . PRO A 1 100 ? 4.552 -13.508 -14.268 1.00 80.94 100 PRO A O 1
ATOM 780 N N . LYS A 1 101 ? 2.537 -12.521 -14.129 1.00 85.56 101 LYS A N 1
ATOM 781 C CA . LYS A 1 101 ? 2.369 -12.288 -15.572 1.00 85.56 101 LYS A CA 1
ATOM 782 C C . LYS A 1 101 ? 2.993 -10.969 -16.018 1.00 85.56 101 LYS A C 1
ATOM 784 O O . LYS A 1 101 ? 3.336 -10.832 -17.188 1.00 85.56 101 LYS A O 1
ATOM 789 N N . ASN A 1 102 ? 3.110 -9.999 -15.112 1.00 86.50 102 ASN A N 1
ATOM 790 C CA . ASN A 1 102 ? 3.717 -8.707 -15.402 1.00 86.50 102 ASN A CA 1
ATOM 791 C C . ASN A 1 102 ? 4.575 -8.225 -14.217 1.00 86.50 102 ASN A C 1
ATOM 793 O O . ASN A 1 102 ? 4.039 -7.655 -13.267 1.00 86.50 102 ASN A O 1
ATOM 797 N N . PRO A 1 103 ? 5.911 -8.363 -14.276 1.00 86.12 103 PRO A N 1
ATOM 798 C CA . PRO A 1 103 ? 6.791 -7.948 -13.185 1.00 86.12 103 PRO A CA 1
ATOM 799 C C . PRO A 1 103 ? 6.751 -6.433 -12.912 1.00 86.12 103 PRO A C 1
ATOM 801 O O . PRO A 1 103 ? 7.160 -5.992 -11.838 1.00 86.12 103 PRO A O 1
ATOM 804 N N . HIS A 1 104 ? 6.234 -5.620 -13.832 1.00 89.88 104 HIS A N 1
ATOM 805 C CA . HIS A 1 104 ? 6.029 -4.191 -13.604 1.00 89.88 104 HIS A CA 1
ATOM 806 C C . HIS A 1 104 ? 4.704 -3.870 -12.904 1.00 89.88 104 HIS A C 1
ATOM 808 O O . HIS A 1 104 ? 4.394 -2.701 -12.707 1.00 89.88 104 HIS A O 1
ATOM 814 N N . ARG A 1 105 ? 3.917 -4.874 -12.506 1.00 90.50 105 ARG A N 1
ATOM 815 C CA . ARG A 1 105 ? 2.648 -4.684 -11.804 1.00 90.50 105 ARG A CA 1
ATOM 816 C C . ARG A 1 105 ? 2.762 -5.216 -10.380 1.00 90.50 105 ARG A C 1
ATOM 818 O O . ARG A 1 105 ? 3.052 -6.391 -10.161 1.00 90.50 105 ARG A O 1
ATOM 825 N N . VAL A 1 106 ? 2.519 -4.353 -9.404 1.00 91.50 106 VAL A N 1
ATOM 826 C CA . VAL A 1 106 ? 2.481 -4.691 -7.977 1.00 91.50 106 VAL A CA 1
ATOM 827 C C . VAL A 1 106 ? 1.073 -4.428 -7.464 1.00 91.50 106 VAL A C 1
ATOM 829 O O . VAL A 1 106 ? 0.478 -3.411 -7.793 1.00 91.50 106 VAL A O 1
ATOM 832 N N . ARG A 1 107 ? 0.511 -5.341 -6.674 1.00 91.62 107 ARG A N 1
ATOM 833 C CA . ARG A 1 107 ? -0.826 -5.200 -6.087 1.00 91.62 107 ARG A CA 1
ATOM 834 C C . ARG A 1 107 ? -0.722 -5.108 -4.576 1.00 91.62 107 ARG A C 1
ATOM 836 O O . ARG A 1 107 ? -0.105 -5.974 -3.954 1.00 91.62 107 ARG A O 1
ATOM 843 N N . VAL A 1 108 ? -1.357 -4.097 -3.998 1.00 91.88 108 VAL A N 1
ATOM 844 C CA . VAL A 1 108 ? -1.571 -3.980 -2.552 1.00 91.88 108 VAL A CA 1
ATOM 845 C C . VAL A 1 108 ? -2.996 -4.426 -2.253 1.00 91.88 108 VAL A C 1
ATOM 847 O O . VAL A 1 108 ? -3.937 -3.897 -2.832 1.00 91.88 108 VAL A O 1
ATOM 850 N N . THR A 1 109 ? -3.162 -5.421 -1.386 1.00 89.81 109 THR A N 1
ATOM 851 C CA . THR A 1 109 ? -4.491 -5.887 -0.952 1.00 89.81 109 THR A CA 1
ATOM 852 C C . THR A 1 109 ? -4.979 -5.028 0.208 1.00 89.81 109 THR A C 1
ATOM 854 O O . THR A 1 109 ? -4.237 -4.842 1.177 1.00 89.81 109 THR A O 1
ATOM 857 N N . CYS A 1 110 ? -6.206 -4.527 0.104 1.00 89.50 110 CYS A N 1
ATOM 858 C CA . CYS A 1 110 ? -6.865 -3.660 1.079 1.00 89.50 110 CYS A CA 1
ATOM 859 C C . CYS A 1 110 ? -8.060 -4.400 1.701 1.00 89.50 110 CYS A C 1
ATOM 861 O O . CYS A 1 110 ? -8.694 -5.210 1.023 1.00 89.50 110 CYS A O 1
ATOM 863 N N . ARG A 1 111 ? -8.368 -4.142 2.981 1.00 86.81 111 ARG A N 1
ATOM 864 C CA . ARG A 1 111 ? -9.438 -4.864 3.699 1.00 86.81 111 ARG A CA 1
ATOM 865 C C . ARG A 1 111 ? -10.830 -4.308 3.409 1.00 86.81 111 ARG A C 1
ATOM 867 O O . ARG A 1 111 ? -11.807 -5.034 3.536 1.00 86.81 111 ARG A O 1
ATOM 874 N N . ASN A 1 112 ? -10.919 -3.020 3.089 1.00 85.88 112 ASN A N 1
ATOM 875 C CA . ASN A 1 112 ? -12.163 -2.305 2.818 1.00 85.88 112 ASN A CA 1
ATOM 876 C C . ASN A 1 112 ? -11.905 -1.111 1.883 1.00 85.88 112 ASN A C 1
ATOM 878 O O . ASN A 1 112 ? -10.757 -0.789 1.566 1.00 85.88 112 ASN A O 1
ATOM 882 N N . GLU A 1 113 ? -12.982 -0.471 1.429 1.00 84.88 113 GLU A N 1
ATOM 883 C CA . GLU A 1 113 ? -12.930 0.645 0.478 1.00 84.88 113 GLU A CA 1
ATOM 884 C C . GLU A 1 113 ? -12.238 1.886 1.062 1.00 84.88 113 GLU A C 1
ATOM 886 O O . GLU A 1 113 ? -11.460 2.542 0.375 1.00 84.88 113 GLU A O 1
ATOM 891 N N . SER A 1 114 ? -12.429 2.170 2.354 1.00 87.06 114 SER A N 1
ATOM 892 C CA . SER A 1 114 ? -11.774 3.300 3.023 1.00 87.06 114 SER A CA 1
ATOM 893 C C . SER A 1 114 ? -10.251 3.141 3.060 1.00 87.06 114 SER A C 1
ATOM 895 O O . SER A 1 114 ? -9.523 4.067 2.706 1.00 87.06 114 SER A O 1
ATOM 897 N N . GLU A 1 115 ? -9.757 1.954 3.432 1.00 90.69 115 GLU A N 1
ATOM 898 C CA . GLU A 1 115 ? -8.333 1.619 3.355 1.00 90.69 115 GLU A CA 1
ATOM 899 C C . GLU A 1 115 ? -7.832 1.707 1.911 1.00 90.69 115 GLU A C 1
ATOM 901 O O . GLU A 1 115 ? -6.750 2.240 1.673 1.00 90.69 115 GLU A O 1
ATOM 906 N N . HIS A 1 116 ? -8.610 1.206 0.948 1.00 90.31 116 HIS A N 1
ATOM 907 C CA . HIS A 1 116 ? -8.242 1.215 -0.467 1.00 90.31 116 HIS A CA 1
ATOM 908 C C . HIS A 1 116 ? -8.058 2.631 -1.015 1.00 90.31 116 HIS A C 1
ATOM 910 O O . HIS A 1 116 ? -7.030 2.910 -1.633 1.00 90.31 116 HIS A O 1
ATOM 916 N N . GLU A 1 117 ? -8.979 3.548 -0.725 1.00 90.19 117 GLU A N 1
ATOM 917 C CA . GLU A 1 117 ? -8.893 4.938 -1.179 1.00 90.19 117 GLU A CA 1
ATOM 918 C C . GLU A 1 117 ? -7.721 5.697 -0.534 1.00 90.19 117 GLU A C 1
ATOM 920 O O . GLU A 1 117 ? -7.046 6.491 -1.200 1.00 90.19 117 GLU A O 1
ATOM 925 N N . VAL A 1 118 ? -7.406 5.424 0.738 1.00 93.38 118 VAL A N 1
ATOM 926 C CA . VAL A 1 118 ? -6.217 5.996 1.394 1.00 93.38 118 VAL A CA 1
ATOM 927 C C . VAL A 1 118 ? -4.933 5.412 0.800 1.00 93.38 118 VAL A C 1
ATOM 929 O O . VAL A 1 118 ? -4.033 6.167 0.432 1.00 93.38 118 VAL A O 1
ATOM 932 N N . VAL A 1 119 ? -4.856 4.090 0.624 1.00 92.81 119 VAL A N 1
ATOM 933 C CA . VAL A 1 119 ? -3.701 3.413 0.010 1.00 92.81 119 VAL A CA 1
ATOM 934 C C . VAL A 1 119 ? -3.461 3.921 -1.407 1.00 92.81 119 VAL A C 1
ATOM 936 O O . VAL A 1 119 ? -2.321 4.197 -1.761 1.00 92.81 119 VAL A O 1
ATOM 939 N N . LYS A 1 120 ? -4.510 4.079 -2.213 1.00 91.62 120 LYS A N 1
ATOM 940 C CA . LYS A 1 120 ? -4.444 4.626 -3.573 1.00 91.62 120 LYS A CA 1
ATOM 941 C C . LYS A 1 120 ? -3.866 6.037 -3.594 1.00 91.62 120 LYS A C 1
ATOM 943 O O . LYS A 1 120 ? -2.915 6.289 -4.330 1.00 91.62 120 LYS A O 1
ATOM 948 N N . ARG A 1 121 ? -4.373 6.927 -2.737 1.00 91.62 121 ARG A N 1
ATOM 949 C CA . ARG A 1 121 ? -3.886 8.309 -2.606 1.00 91.62 121 ARG A CA 1
ATOM 950 C C . ARG A 1 121 ? -2.427 8.368 -2.161 1.00 91.62 121 ARG A C 1
ATOM 952 O O . ARG A 1 121 ? -1.626 9.090 -2.754 1.00 91.62 121 ARG A O 1
ATOM 959 N N . VAL A 1 122 ? -2.072 7.604 -1.130 1.00 93.94 122 VAL A N 1
ATOM 960 C CA . VAL A 1 122 ? -0.693 7.502 -0.633 1.00 93.94 122 VAL A CA 1
ATOM 961 C C . VAL A 1 122 ? 0.221 6.951 -1.719 1.00 93.94 122 VAL A C 1
ATOM 963 O O . VAL A 1 122 ? 1.291 7.499 -1.961 1.00 93.94 122 VAL A O 1
ATOM 966 N N . ALA A 1 123 ? -0.200 5.889 -2.400 1.00 91.50 123 ALA A N 1
ATOM 967 C CA . ALA A 1 123 ? 0.599 5.250 -3.428 1.00 91.50 123 ALA A CA 1
ATOM 968 C C . ALA A 1 123 ? 0.851 6.194 -4.615 1.00 91.50 123 ALA A C 1
ATOM 970 O O . ALA A 1 123 ? 1.978 6.287 -5.088 1.00 91.50 123 ALA A O 1
ATOM 971 N N . GLU A 1 124 ? -0.160 6.946 -5.050 1.00 90.25 124 GLU A N 1
ATOM 972 C CA . GLU A 1 124 ? -0.035 7.921 -6.138 1.00 90.25 124 GLU A CA 1
ATOM 973 C C . GLU A 1 124 ? 0.878 9.105 -5.785 1.00 90.25 124 GLU A C 1
ATOM 975 O O . GLU A 1 124 ? 1.592 9.619 -6.643 1.00 90.25 124 GLU A O 1
ATOM 980 N N . THR A 1 125 ? 0.874 9.539 -4.522 1.00 89.62 125 THR A N 1
ATOM 981 C CA . THR A 1 125 ? 1.585 10.758 -4.101 1.00 89.62 125 THR A CA 1
ATOM 982 C C . THR A 1 125 ? 2.974 10.507 -3.522 1.00 89.62 125 THR A C 1
ATOM 984 O O . THR A 1 125 ? 3.833 11.384 -3.619 1.00 89.62 125 THR A O 1
ATOM 987 N N . LYS A 1 126 ? 3.207 9.349 -2.890 1.00 92.50 126 LYS A N 1
ATOM 988 C CA . LYS A 1 126 ? 4.407 9.083 -2.074 1.00 92.50 126 LYS A CA 1
ATOM 989 C C . LYS A 1 126 ? 5.337 8.016 -2.638 1.00 92.50 126 LYS A C 1
ATOM 991 O O . LYS A 1 126 ? 6.469 7.910 -2.165 1.00 92.50 126 LYS A O 1
ATOM 996 N N . LEU A 1 127 ? 4.902 7.215 -3.611 1.00 89.25 127 LEU A N 1
ATOM 997 C CA . LEU A 1 127 ? 5.785 6.229 -4.234 1.00 89.25 127 LEU A CA 1
ATOM 998 C C . LEU A 1 127 ? 6.772 6.878 -5.209 1.00 89.25 127 LEU A C 1
ATOM 1000 O O . LEU A 1 127 ? 6.724 8.073 -5.499 1.00 89.25 127 LEU A O 1
ATOM 1004 N N . ALA A 1 128 ? 7.721 6.067 -5.682 1.00 84.12 128 ALA A N 1
ATOM 1005 C CA . ALA A 1 128 ? 8.793 6.519 -6.554 1.00 84.12 128 ALA A CA 1
ATOM 1006 C C . ALA A 1 128 ? 8.255 7.255 -7.801 1.00 84.12 128 ALA A C 1
ATOM 1008 O O . ALA A 1 128 ? 7.213 6.873 -8.350 1.00 84.12 128 ALA A O 1
ATOM 1009 N N . PRO A 1 129 ? 8.979 8.272 -8.303 1.00 84.19 129 PRO A N 1
ATOM 1010 C CA . PRO A 1 129 ? 8.650 8.904 -9.572 1.00 84.19 129 PRO A CA 1
ATOM 1011 C C . PRO A 1 129 ? 8.486 7.864 -10.688 1.00 84.19 129 PRO A C 1
ATOM 1013 O O . PRO A 1 129 ? 9.236 6.889 -10.779 1.00 84.19 129 PRO A O 1
ATOM 1016 N N . GLY A 1 130 ? 7.467 8.056 -11.523 1.00 82.38 130 GLY A N 1
ATOM 1017 C CA . GLY A 1 130 ? 7.134 7.123 -12.601 1.00 82.38 130 GLY A CA 1
ATOM 1018 C C . GLY A 1 130 ? 6.190 5.986 -12.200 1.00 82.38 130 GLY A C 1
ATOM 1019 O O . GLY A 1 130 ? 5.665 5.331 -13.101 1.00 82.38 130 GLY A O 1
ATOM 1020 N N . THR A 1 131 ? 5.898 5.793 -10.907 1.00 87.44 131 THR A N 1
ATOM 1021 C CA . THR A 1 131 ? 4.823 4.882 -10.486 1.00 87.44 131 THR A CA 1
ATOM 1022 C C . THR A 1 131 ? 3.455 5.437 -10.875 1.00 87.44 131 THR A C 1
ATOM 1024 O O . THR A 1 131 ? 3.237 6.651 -10.903 1.00 87.44 131 THR A O 1
ATOM 1027 N N . ARG A 1 132 ? 2.528 4.551 -11.246 1.00 89.94 132 ARG A N 1
ATOM 1028 C CA . ARG A 1 132 ? 1.158 4.920 -11.620 1.00 89.94 132 ARG A CA 1
ATOM 1029 C C . ARG A 1 132 ? 0.173 3.957 -11.007 1.00 89.94 132 ARG A C 1
ATOM 1031 O O . ARG A 1 132 ? 0.370 2.749 -11.081 1.00 89.94 132 ARG A O 1
ATOM 1038 N N . ILE A 1 133 ? -0.921 4.482 -10.476 1.00 89.44 133 ILE A N 1
ATOM 1039 C CA . ILE A 1 133 ? -2.023 3.630 -10.049 1.00 89.44 133 ILE A CA 1
ATOM 1040 C C . ILE A 1 133 ? -2.860 3.293 -11.277 1.00 89.44 133 ILE A C 1
ATOM 1042 O O . ILE A 1 133 ? -3.366 4.173 -11.975 1.00 89.44 133 ILE A O 1
ATOM 1046 N N . LEU A 1 134 ? -2.946 2.005 -11.589 1.00 84.25 134 LEU A N 1
ATOM 1047 C CA . LEU A 1 134 ? -3.846 1.508 -12.614 1.00 84.25 134 LEU A CA 1
ATOM 1048 C C . LEU A 1 134 ? -5.261 1.533 -12.050 1.00 84.25 134 LEU A C 1
ATOM 1050 O O . LEU A 1 134 ? -5.471 1.231 -10.879 1.00 84.25 134 LEU A O 1
ATOM 1054 N N . ARG A 1 135 ? -6.240 1.877 -12.892 1.00 70.56 135 ARG A N 1
ATOM 1055 C CA . ARG A 1 135 ? -7.638 1.673 -12.516 1.00 70.56 135 ARG A CA 1
ATOM 1056 C C . ARG A 1 135 ? -7.822 0.185 -12.270 1.00 70.56 135 ARG A C 1
ATOM 1058 O O . ARG A 1 135 ? -7.482 -0.631 -13.129 1.00 70.56 135 ARG A O 1
ATOM 1065 N N . ASP A 1 136 ? -8.302 -0.147 -11.084 1.00 61.91 136 ASP A N 1
ATOM 1066 C CA . ASP A 1 136 ? -8.648 -1.513 -10.752 1.00 61.91 136 ASP A CA 1
ATOM 1067 C C . ASP A 1 136 ? -9.901 -1.879 -11.549 1.00 61.91 136 ASP A C 1
ATOM 1069 O O . ASP A 1 136 ? -11.032 -1.628 -11.143 1.00 61.91 136 ASP A O 1
ATOM 1073 N N . ASP A 1 137 ? -9.689 -2.440 -12.741 1.00 48.34 137 ASP A N 1
ATOM 1074 C CA . ASP A 1 137 ? -10.690 -3.284 -13.371 1.00 48.34 137 ASP A CA 1
ATOM 1075 C C . ASP A 1 137 ? -10.874 -4.473 -12.422 1.00 48.34 137 ASP A C 1
ATOM 1077 O O . ASP A 1 137 ? -10.029 -5.374 -12.359 1.00 48.34 137 ASP A O 1
ATOM 1081 N N . LEU A 1 138 ? -11.936 -4.424 -11.617 1.00 48.41 138 LEU A N 1
ATOM 1082 C CA . LEU A 1 138 ? -12.444 -5.542 -10.829 1.00 48.41 138 LEU A CA 1
ATOM 1083 C C . LEU A 1 138 ? -12.740 -6.694 -11.797 1.00 48.41 138 LEU A C 1
ATOM 1085 O O . LEU A 1 138 ? -13.852 -6.836 -12.295 1.00 48.41 138 LEU A O 1
ATOM 1089 N N . TYR A 1 139 ? -11.733 -7.499 -12.124 1.00 43.25 139 TYR A N 1
ATOM 1090 C CA . TYR A 1 139 ? -11.944 -8.759 -12.816 1.00 43.25 139 TYR A CA 1
ATOM 1091 C C . TYR A 1 139 ? -12.285 -9.796 -11.749 1.00 43.25 139 TYR A C 1
ATOM 1093 O O . TYR A 1 139 ? -11.375 -10.218 -11.026 1.00 43.25 139 TYR A O 1
ATOM 1101 N N . PR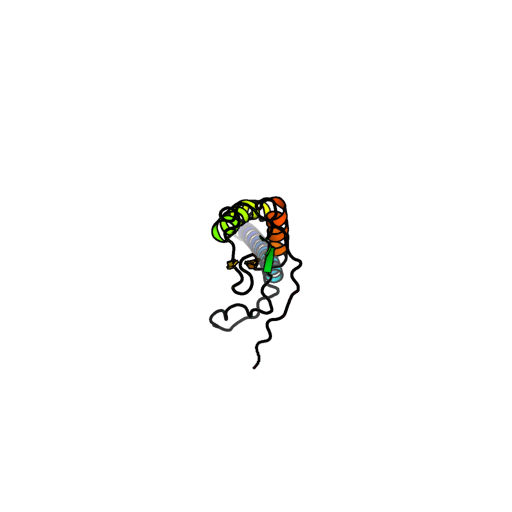O A 1 140 ? -13.556 -10.227 -11.629 1.00 46.56 140 PRO A N 1
ATOM 1102 C CA . PRO A 1 140 ? -13.885 -11.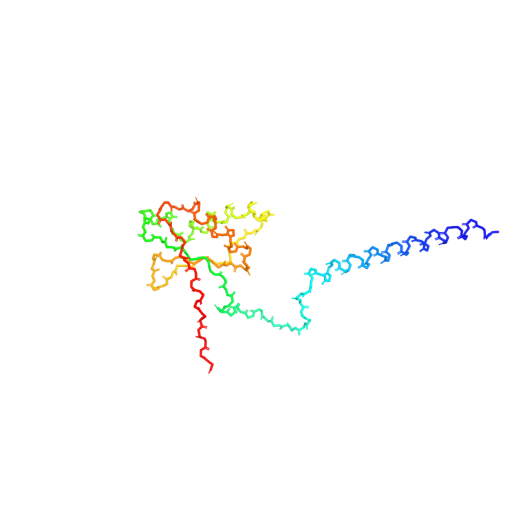346 -10.767 1.00 46.56 140 PRO A CA 1
ATOM 1103 C C . PRO A 1 140 ? -13.072 -12.550 -11.237 1.00 46.56 140 PRO A C 1
ATOM 1105 O O . PRO A 1 140 ? -13.142 -12.966 -12.398 1.00 46.56 140 PRO A O 1
ATOM 1108 N N . ILE A 1 141 ? -12.254 -13.092 -10.337 1.00 47.22 141 ILE A N 1
ATOM 1109 C CA . ILE A 1 141 ? -11.573 -14.359 -10.572 1.00 47.22 141 ILE A CA 1
ATOM 1110 C C . ILE A 1 141 ? -12.675 -15.408 -10.651 1.00 47.22 141 ILE A C 1
ATOM 1112 O O . ILE A 1 141 ? -13.290 -15.758 -9.646 1.00 47.22 141 ILE A O 1
ATOM 1116 N N . ARG A 1 142 ? -12.959 -15.874 -11.868 1.00 36.59 142 ARG A N 1
ATOM 1117 C CA . ARG A 1 142 ? -13.856 -17.005 -12.072 1.00 36.59 142 ARG A CA 1
ATOM 1118 C C . ARG A 1 142 ? -13.219 -18.227 -11.424 1.00 36.59 142 ARG A C 1
ATOM 1120 O O . ARG A 1 142 ? -12.175 -18.693 -11.872 1.00 36.59 142 ARG A O 1
ATOM 1127 N N . VAL A 1 143 ? -13.847 -18.713 -10.364 1.00 39.62 143 VAL A N 1
ATOM 1128 C CA . VAL A 1 143 ? -13.608 -20.050 -9.832 1.00 39.62 143 VAL A CA 1
ATOM 1129 C C . VAL A 1 143 ? -14.628 -20.940 -10.532 1.00 39.62 143 VAL A C 1
ATOM 1131 O O . VAL A 1 143 ? -15.821 -20.825 -10.263 1.00 39.62 143 VAL A O 1
ATOM 1134 N N . ASP A 1 144 ? -14.193 -21.738 -11.507 1.00 45.16 144 ASP A N 1
ATOM 1135 C CA . ASP A 1 144 ? -15.058 -22.770 -12.083 1.00 45.16 144 ASP A CA 1
ATOM 1136 C C . ASP A 1 144 ? -15.330 -23.820 -10.983 1.00 45.16 144 ASP A C 1
ATOM 1138 O O . ASP A 1 144 ? -14.389 -24.329 -10.369 1.00 45.16 144 ASP A O 1
ATOM 1142 N N . ASN A 1 145 ? -16.613 -24.063 -10.688 1.00 42.31 145 ASN A N 1
ATOM 1143 C CA . ASN A 1 145 ? -17.098 -25.059 -9.723 1.00 42.31 145 ASN A CA 1
ATOM 1144 C C . ASN A 1 145 ? -17.477 -26.361 -10.424 1.00 42.31 145 ASN A C 1
ATOM 1146 O O . ASN A 1 145 ? -18.210 -26.271 -11.436 1.00 42.31 145 ASN A O 1
#

Secondary structure (DSSP, 8-state):
--SHHHHHHHHHHHHHHHHHHHHHHHHHHHHHHTTT---------PPPPTTS-EEEEEE-TT-S-TTTTSHHHHHHHHHHHHHHHTT-TT---SEEEE-SS-TTEEEEEESSHHHHHHHHHHHHHHSPTT-EEEP----------

Organism: Fusarium oxysporum (strain Fo5176) (NCBI:txid660025)